Protein AF-A0A3D6E1J1-F1 (afdb_monomer_lite)

Structure (mmCIF, N/CA/C/O backbone):
data_AF-A0A3D6E1J1-F1
#
_entry.id   AF-A0A3D6E1J1-F1
#
loop_
_atom_site.group_PDB
_atom_site.id
_atom_site.type_symbol
_atom_site.label_atom_id
_atom_site.label_alt_id
_atom_site.label_comp_id
_atom_site.label_asym_id
_atom_site.label_entity_id
_atom_site.label_seq_id
_atom_site.pdbx_PDB_ins_code
_atom_site.Cartn_x
_atom_site.Cartn_y
_atom_site.Cartn_z
_atom_site.occupancy
_atom_site.B_iso_or_equiv
_atom_site.auth_seq_id
_atom_site.auth_comp_id
_atom_site.auth_asym_id
_atom_site.auth_atom_id
_atom_site.pdbx_PDB_model_num
ATOM 1 N N . TYR A 1 1 ? -4.502 -5.326 -5.136 1.00 92.94 1 TYR A N 1
ATOM 2 C CA . TYR A 1 1 ? -3.815 -6.603 -4.877 1.00 92.94 1 TYR A CA 1
ATOM 3 C C . TYR A 1 1 ? -2.381 -6.332 -4.448 1.00 92.94 1 TYR A C 1
ATOM 5 O O . TYR A 1 1 ? -1.550 -6.066 -5.308 1.00 92.94 1 TYR A O 1
ATOM 13 N N . PRO A 1 2 ? -2.080 -6.358 -3.142 1.00 92.56 2 PRO A N 1
ATOM 14 C CA . PRO A 1 2 ? -0.700 -6.310 -2.665 1.00 92.56 2 PRO A CA 1
ATOM 15 C C . PRO A 1 2 ? 0.007 -7.637 -2.993 1.00 92.56 2 PRO A C 1
ATOM 17 O O . PRO A 1 2 ? -0.509 -8.705 -2.664 1.00 92.56 2 PRO A O 1
ATOM 20 N N . VAL A 1 3 ? 1.158 -7.589 -3.668 1.00 94.25 3 VAL A N 1
ATOM 21 C CA . VAL A 1 3 ? 1.932 -8.775 -4.075 1.00 94.25 3 VAL A CA 1
ATOM 22 C C . VAL A 1 3 ? 3.400 -8.596 -3.719 1.00 94.25 3 VAL A C 1
ATOM 24 O O . VAL A 1 3 ? 4.037 -7.639 -4.150 1.00 94.25 3 VAL A O 1
ATOM 27 N N . GLU A 1 4 ? 3.927 -9.507 -2.903 1.00 90.25 4 GLU A N 1
ATOM 28 C CA . GLU A 1 4 ? 5.235 -9.352 -2.252 1.00 90.25 4 GLU A CA 1
ATOM 29 C C . GLU A 1 4 ? 6.415 -9.376 -3.227 1.00 90.25 4 GLU A C 1
ATOM 31 O O . GLU A 1 4 ? 7.402 -8.677 -3.021 1.00 90.25 4 GLU A O 1
ATOM 36 N N . THR A 1 5 ? 6.316 -10.153 -4.308 1.00 92.69 5 THR A N 1
ATOM 37 C CA . THR A 1 5 ? 7.415 -10.338 -5.259 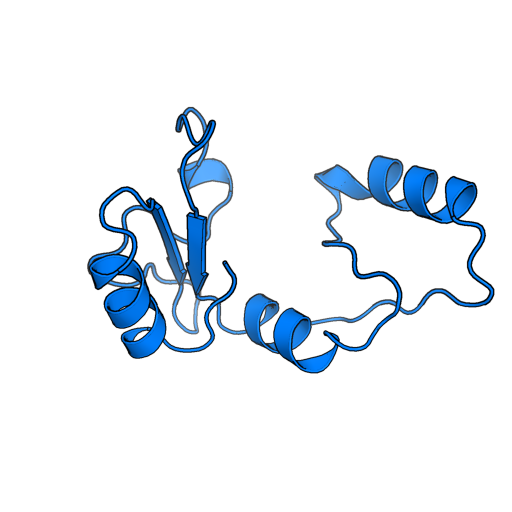1.00 92.69 5 THR A CA 1
ATOM 38 C C . THR A 1 5 ? 7.052 -9.838 -6.650 1.00 92.69 5 THR A C 1
ATOM 40 O O . THR A 1 5 ? 5.930 -10.028 -7.121 1.00 92.69 5 THR A O 1
ATOM 43 N N . ILE A 1 6 ? 8.040 -9.279 -7.354 1.00 95.25 6 ILE A N 1
ATOM 44 C CA . ILE A 1 6 ? 7.910 -8.839 -8.754 1.00 95.25 6 ILE A CA 1
ATOM 45 C C . ILE A 1 6 ? 7.474 -10.010 -9.649 1.00 95.25 6 ILE A C 1
ATOM 47 O O . ILE A 1 6 ? 6.533 -9.898 -10.433 1.00 95.25 6 ILE A O 1
ATOM 51 N N . ALA A 1 7 ? 8.092 -11.183 -9.476 1.00 96.50 7 ALA A N 1
ATOM 52 C CA . ALA A 1 7 ? 7.701 -12.396 -10.194 1.00 96.50 7 ALA A CA 1
ATOM 53 C C . ALA A 1 7 ? 6.247 -12.809 -9.897 1.00 96.50 7 ALA A C 1
ATOM 55 O O . ALA A 1 7 ? 5.516 -13.242 -10.792 1.00 96.50 7 ALA A O 1
ATOM 56 N N . GLY A 1 8 ? 5.805 -12.655 -8.644 1.00 96.75 8 GLY A N 1
ATOM 57 C CA . GLY A 1 8 ? 4.421 -12.875 -8.242 1.00 96.75 8 GLY A CA 1
ATOM 58 C C . GLY A 1 8 ? 3.457 -11.910 -8.926 1.00 96.75 8 GLY A C 1
ATOM 59 O O . GLY A 1 8 ? 2.402 -12.350 -9.385 1.00 96.75 8 GLY A O 1
ATOM 60 N N . ALA A 1 9 ? 3.831 -10.634 -9.041 1.00 96.94 9 ALA A N 1
ATOM 61 C CA . ALA A 1 9 ? 3.026 -9.608 -9.692 1.00 96.94 9 ALA A CA 1
ATOM 62 C C . ALA A 1 9 ? 2.834 -9.914 -11.180 1.00 96.94 9 ALA A C 1
ATOM 64 O O . ALA A 1 9 ? 1.696 -9.982 -11.636 1.00 96.94 9 ALA A O 1
ATOM 65 N N . PHE A 1 10 ? 3.905 -10.239 -11.911 1.00 97.88 10 PHE A N 1
ATOM 66 C CA . PHE A 1 10 ? 3.795 -10.645 -13.318 1.00 97.88 10 PHE A CA 1
ATOM 67 C C . PHE A 1 10 ? 2.992 -11.936 -13.503 1.00 97.88 10 PHE A C 1
ATOM 69 O O . PHE A 1 10 ? 2.225 -12.071 -14.456 1.00 97.88 10 PHE A O 1
ATOM 76 N N . ARG A 1 11 ? 3.115 -12.898 -12.580 1.00 98.12 11 ARG A N 1
ATOM 77 C CA . ARG A 1 11 ? 2.285 -14.109 -12.609 1.00 98.12 11 ARG A CA 1
ATOM 78 C C . ARG A 1 11 ? 0.803 -13.793 -12.403 1.00 98.12 11 ARG A C 1
ATOM 80 O O . ARG A 1 11 ? -0.025 -14.437 -13.042 1.00 98.12 11 ARG A O 1
ATOM 87 N N . LEU A 1 12 ? 0.471 -12.846 -11.525 1.00 97.69 12 LEU A N 1
ATOM 88 C CA . LEU A 1 12 ? -0.906 -12.406 -11.312 1.00 97.69 12 LEU A CA 1
ATOM 89 C C . LEU A 1 12 ? -1.428 -11.599 -12.508 1.00 97.69 12 LEU A C 1
ATOM 91 O O . LEU A 1 12 ? -2.552 -11.844 -12.932 1.00 97.69 12 LEU A O 1
ATOM 95 N N . LEU A 1 13 ? -0.603 -10.733 -13.101 1.00 97.88 13 LEU A N 1
ATOM 96 C CA . LEU A 1 13 ? -0.941 -9.960 -14.299 1.00 97.88 13 LEU A CA 1
ATOM 97 C C . LEU A 1 13 ? -1.335 -10.871 -15.469 1.00 97.88 13 LEU A C 1
ATOM 99 O O . LEU A 1 13 ? -2.340 -10.631 -16.121 1.00 97.88 13 LEU A O 1
ATOM 103 N N . ARG A 1 14 ? -0.642 -12.002 -15.670 1.00 97.56 14 ARG A N 1
ATOM 104 C CA . ARG A 1 14 ? -1.047 -13.003 -16.681 1.00 97.56 14 ARG A CA 1
ATOM 105 C C . ARG A 1 14 ? -2.450 -13.583 -16.464 1.00 97.56 14 ARG A C 1
ATOM 107 O O . ARG A 1 14 ? -3.038 -14.099 -17.406 1.00 97.56 14 ARG A O 1
ATOM 114 N N . ARG A 1 15 ? -2.966 -13.558 -15.232 1.00 97.69 15 ARG A N 1
ATOM 115 C CA . ARG A 1 15 ? -4.322 -14.024 -14.884 1.00 97.69 15 ARG A CA 1
ATOM 116 C C . ARG A 1 15 ? -5.350 -12.892 -14.866 1.00 97.69 15 ARG A C 1
ATOM 118 O O . ARG A 1 15 ? -6.540 -13.179 -14.879 1.00 97.69 15 ARG A O 1
ATOM 125 N N . LEU A 1 16 ? -4.890 -11.646 -14.794 1.00 96.94 16 LEU A N 1
ATOM 126 C CA . LEU A 1 16 ? -5.685 -10.422 -14.752 1.00 96.94 16 LEU A CA 1
ATOM 127 C C . LEU A 1 16 ? -5.101 -9.442 -15.783 1.00 96.94 16 LEU A C 1
ATOM 129 O O . LEU A 1 16 ? -4.459 -8.472 -15.382 1.00 96.94 16 LEU A O 1
ATOM 133 N N . PRO A 1 17 ? -5.252 -9.711 -17.093 1.00 93.50 17 PRO A N 1
ATOM 134 C CA . PRO A 1 17 ? -4.572 -8.940 -18.136 1.00 93.50 17 PRO A CA 1
ATOM 135 C C . PRO A 1 17 ? -4.980 -7.461 -18.150 1.00 93.50 17 PRO A C 1
ATOM 137 O O . PRO A 1 17 ? -4.174 -6.616 -18.521 1.00 93.50 17 PRO A O 1
ATOM 140 N N . ASP A 1 18 ? -6.183 -7.142 -17.666 1.00 95.00 18 ASP A N 1
ATOM 141 C CA . ASP A 1 18 ? -6.677 -5.767 -17.558 1.00 95.00 18 ASP A CA 1
ATOM 142 C C . ASP A 1 18 ? -6.168 -5.039 -16.306 1.00 95.00 18 ASP A C 1
ATOM 144 O O . ASP A 1 18 ? -6.523 -3.886 -16.074 1.00 95.00 18 ASP A O 1
ATOM 148 N N . ALA A 1 19 ? -5.359 -5.674 -15.455 1.00 97.50 19 ALA A N 1
ATOM 149 C CA . ALA A 1 19 ? -4.846 -5.024 -14.258 1.00 97.50 19 ALA A CA 1
ATOM 150 C C . ALA A 1 19 ? -3.878 -3.880 -14.597 1.00 97.50 19 ALA A C 1
ATOM 152 O O . ALA A 1 19 ? -3.122 -3.943 -15.563 1.00 97.50 19 ALA A O 1
ATOM 153 N N . ALA A 1 20 ? -3.889 -2.830 -13.782 1.00 97.50 20 ALA A N 1
ATOM 154 C CA . ALA A 1 20 ? -2.796 -1.874 -13.685 1.00 97.50 20 ALA A CA 1
ATOM 155 C C . ALA A 1 20 ? -1.746 -2.387 -12.693 1.00 97.50 20 ALA A C 1
ATOM 157 O O . ALA A 1 20 ? -2.068 -3.105 -11.742 1.00 97.50 20 ALA A O 1
ATOM 158 N N . THR A 1 21 ? -0.496 -1.982 -12.876 1.00 97.50 21 THR A N 1
ATOM 159 C CA . THR A 1 21 ? 0.638 -2.354 -12.027 1.00 97.50 21 THR A CA 1
ATOM 160 C C . THR A 1 21 ? 1.330 -1.116 -11.460 1.00 97.50 21 THR A C 1
ATOM 162 O O . THR A 1 21 ? 1.586 -0.147 -12.168 1.00 97.50 21 THR A O 1
ATOM 165 N N . THR A 1 22 ? 1.631 -1.125 -10.162 1.00 97.06 22 THR A N 1
ATOM 166 C CA . THR A 1 22 ? 2.331 -0.025 -9.483 1.00 97.06 22 THR A CA 1
ATOM 167 C C . THR A 1 22 ? 3.327 -0.552 -8.464 1.00 97.06 22 THR A C 1
ATOM 169 O O . THR A 1 22 ? 3.083 -1.554 -7.785 1.00 97.06 22 THR A O 1
ATOM 172 N N . GLY A 1 23 ? 4.485 0.089 -8.351 1.00 95.25 23 GLY A N 1
ATOM 173 C CA . GLY A 1 23 ? 5.465 -0.363 -7.385 1.00 95.25 23 GLY A CA 1
ATOM 174 C C . GLY A 1 23 ? 6.848 0.227 -7.538 1.00 95.25 23 GLY A C 1
ATOM 175 O O . GLY A 1 23 ? 7.142 0.970 -8.472 1.00 95.25 23 GLY A O 1
ATOM 176 N N . ALA A 1 24 ? 7.693 -0.118 -6.577 1.00 93.94 24 ALA A N 1
ATOM 177 C CA . ALA A 1 24 ? 9.086 0.289 -6.541 1.00 93.94 24 ALA A CA 1
ATOM 178 C C . ALA A 1 24 ? 9.952 -0.797 -5.897 1.00 93.94 24 ALA A C 1
ATOM 180 O O . ALA A 1 24 ? 9.496 -1.521 -5.003 1.00 93.94 24 ALA A O 1
ATOM 181 N N . ILE A 1 25 ? 11.205 -0.883 -6.341 1.00 90.44 25 ILE A N 1
ATOM 182 C CA . ILE A 1 25 ? 12.248 -1.671 -5.681 1.00 90.44 25 ILE A CA 1
ATOM 183 C C . ILE A 1 25 ? 12.782 -0.935 -4.440 1.00 90.44 25 ILE A C 1
ATOM 185 O O . ILE A 1 25 ? 12.415 0.211 -4.165 1.00 90.44 25 ILE A O 1
ATOM 189 N N . GLY A 1 26 ? 13.634 -1.603 -3.653 1.00 83.62 26 GLY A N 1
ATOM 190 C CA . GLY A 1 26 ? 14.349 -0.946 -2.554 1.00 83.62 26 GLY A CA 1
ATOM 191 C C . GLY A 1 26 ? 15.119 0.275 -3.068 1.00 83.62 26 GLY A C 1
ATOM 192 O O . GLY A 1 26 ? 15.754 0.192 -4.112 1.00 83.62 26 GLY A O 1
ATOM 193 N N . GLY A 1 27 ? 15.016 1.405 -2.366 1.00 84.00 27 GLY A N 1
ATOM 194 C CA . GLY A 1 27 ? 15.554 2.697 -2.818 1.00 84.00 27 GLY A CA 1
ATOM 195 C C . GLY A 1 27 ? 14.542 3.598 -3.537 1.00 84.00 27 GLY A C 1
ATOM 196 O O . GLY A 1 27 ? 14.774 4.797 -3.633 1.00 84.00 27 GLY A O 1
ATOM 197 N N . GLY A 1 28 ? 13.384 3.069 -3.951 1.00 88.00 28 GLY A N 1
ATOM 198 C CA . GLY A 1 28 ? 12.275 3.865 -4.493 1.00 88.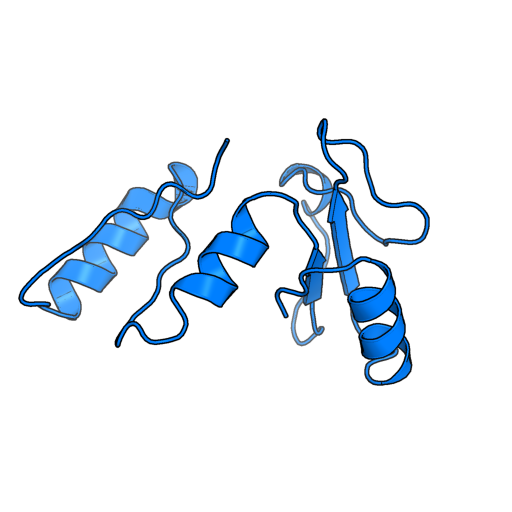00 28 GLY A CA 1
ATOM 199 C C . GLY A 1 28 ? 12.175 3.898 -6.019 1.00 88.00 28 GLY A C 1
ATOM 200 O O . GLY A 1 28 ? 11.193 4.434 -6.535 1.00 88.00 28 GLY A O 1
ATOM 201 N N . ASP A 1 29 ? 13.120 3.282 -6.731 1.00 92.62 29 ASP A N 1
ATOM 202 C CA . ASP A 1 29 ? 13.087 3.214 -8.193 1.00 92.62 29 ASP A CA 1
ATOM 203 C C . ASP A 1 29 ? 11.879 2.404 -8.698 1.00 92.62 29 ASP A C 1
ATOM 205 O O . ASP A 1 29 ? 11.539 1.368 -8.109 1.00 92.62 29 ASP A O 1
ATOM 209 N N . PRO A 1 30 ? 11.221 2.827 -9.794 1.00 95.12 30 PRO A N 1
ATOM 210 C CA . PRO A 1 30 ? 10.133 2.070 -10.405 1.00 95.12 30 PRO A CA 1
ATOM 211 C C . PRO A 1 30 ? 10.566 0.664 -10.833 1.00 95.12 30 PRO A C 1
ATOM 213 O O . PRO A 1 30 ? 11.694 0.443 -11.270 1.00 95.12 30 PRO A O 1
ATOM 216 N N . ILE A 1 31 ? 9.642 -0.294 -10.761 1.00 96.06 31 ILE A N 1
ATOM 217 C CA . ILE A 1 31 ? 9.885 -1.660 -11.242 1.00 96.06 31 ILE A CA 1
ATOM 218 C C . ILE A 1 31 ? 9.784 -1.676 -12.779 1.00 96.06 31 ILE A C 1
ATOM 220 O O . ILE A 1 31 ? 8.734 -1.311 -13.312 1.00 96.06 31 ILE A O 1
ATOM 224 N N . PRO A 1 32 ? 10.817 -2.125 -13.519 1.00 95.62 32 PRO A N 1
ATOM 225 C CA . PRO A 1 32 ? 10.741 -2.230 -14.973 1.00 95.62 32 PRO A CA 1
ATOM 226 C C . PRO A 1 32 ? 9.572 -3.106 -15.437 1.00 95.62 32 PRO A C 1
ATOM 228 O O . PRO A 1 32 ? 9.382 -4.219 -14.945 1.00 95.62 32 PRO A O 1
ATOM 231 N N . GLY A 1 33 ? 8.803 -2.603 -16.405 1.00 96.06 33 GLY A N 1
ATOM 232 C CA . GLY A 1 33 ? 7.625 -3.282 -16.950 1.00 96.06 33 GLY A CA 1
ATOM 233 C C . GLY A 1 33 ? 6.336 -3.090 -16.147 1.00 96.06 33 GLY A C 1
ATOM 234 O O . GLY A 1 33 ? 5.323 -3.669 -16.529 1.00 96.06 33 GLY A O 1
ATOM 235 N N . PHE A 1 34 ? 6.351 -2.311 -15.059 1.00 97.31 34 PHE A N 1
ATOM 236 C CA . PHE A 1 34 ? 5.122 -1.833 -14.422 1.00 97.31 34 PHE A CA 1
ATOM 237 C C . PHE A 1 34 ? 4.609 -0.555 -15.097 1.00 97.31 34 PHE A C 1
ATOM 239 O O . PHE A 1 34 ? 5.397 0.232 -15.619 1.00 97.31 34 PHE A O 1
ATOM 246 N N . ASP A 1 35 ? 3.294 -0.336 -15.038 1.00 96.88 35 ASP A N 1
ATOM 247 C CA . ASP A 1 35 ? 2.628 0.846 -15.596 1.00 96.88 35 ASP A CA 1
ATOM 248 C C . ASP A 1 35 ? 3.007 2.119 -14.824 1.00 96.88 35 ASP A C 1
ATOM 250 O O . ASP A 1 35 ? 3.191 3.181 -15.414 1.00 96.88 35 ASP A O 1
ATOM 254 N N . PHE A 1 36 ? 3.141 2.009 -13.495 1.00 96.94 36 PHE A N 1
ATOM 255 C CA . PHE A 1 36 ? 3.406 3.137 -12.605 1.00 96.94 36 PHE A CA 1
ATOM 256 C C . PHE A 1 36 ? 4.522 2.844 -11.593 1.00 96.94 36 PHE A C 1
ATOM 258 O O . PHE A 1 36 ? 4.676 1.728 -11.088 1.00 96.94 36 PHE A O 1
ATOM 265 N N . GLY A 1 37 ? 5.251 3.894 -11.207 1.00 94.94 37 GLY A N 1
ATOM 266 C CA . GLY A 1 37 ? 6.083 3.874 -10.001 1.00 94.94 37 GLY A CA 1
ATOM 267 C C . GLY A 1 37 ? 5.243 3.896 -8.715 1.00 94.94 37 GLY A C 1
ATOM 268 O O . GLY A 1 37 ? 4.014 3.873 -8.756 1.00 94.94 37 GLY A O 1
ATOM 269 N N . ASN A 1 38 ? 5.901 3.992 -7.556 1.00 92.50 38 ASN A N 1
ATOM 270 C CA . ASN A 1 38 ? 5.232 4.079 -6.245 1.00 92.50 38 ASN A CA 1
ATOM 271 C C . ASN A 1 38 ? 4.988 5.529 -5.763 1.00 92.50 38 ASN A C 1
ATOM 273 O O . ASN A 1 38 ? 4.650 5.755 -4.602 1.00 92.50 38 ASN A O 1
ATOM 277 N N . SER A 1 39 ? 5.193 6.529 -6.625 1.00 91.62 39 SER A N 1
ATOM 278 C CA . SER A 1 39 ? 4.883 7.926 -6.300 1.00 91.62 39 SER A CA 1
ATOM 279 C C . SER A 1 39 ? 3.376 8.172 -6.425 1.00 91.62 39 SER A C 1
ATOM 281 O O . SER A 1 39 ? 2.829 7.907 -7.496 1.00 91.62 39 SER A O 1
ATOM 283 N N . PRO A 1 40 ? 2.692 8.738 -5.409 1.00 90.31 40 PRO A N 1
ATOM 284 C CA . PRO A 1 40 ? 1.280 9.107 -5.531 1.00 90.31 40 PRO A CA 1
ATOM 285 C C . PRO A 1 40 ? 1.004 10.051 -6.707 1.00 90.31 40 PRO A C 1
ATOM 287 O O . PRO A 1 40 ? -0.040 9.952 -7.345 1.00 90.31 40 PRO A O 1
ATOM 290 N N . LEU A 1 41 ? 1.963 10.925 -7.036 1.00 92.19 41 LEU A N 1
ATOM 291 C CA . LEU A 1 41 ? 1.860 11.842 -8.171 1.00 92.19 41 LEU A CA 1
ATOM 292 C C . LEU A 1 41 ? 1.791 11.099 -9.512 1.00 92.19 41 LEU A C 1
ATOM 294 O O . LEU A 1 41 ? 1.109 11.550 -10.424 1.00 92.19 41 LEU A O 1
ATOM 298 N N . ALA A 1 42 ? 2.444 9.937 -9.624 1.00 90.81 42 ALA A N 1
ATOM 299 C CA . ALA A 1 42 ? 2.427 9.134 -10.847 1.00 90.81 42 ALA A CA 1
ATOM 300 C C . ALA A 1 42 ? 1.039 8.552 -11.164 1.00 90.81 42 ALA A C 1
ATOM 302 O O . ALA A 1 42 ? 0.792 8.159 -12.299 1.00 90.81 42 ALA A O 1
ATOM 303 N N . LEU A 1 43 ? 0.138 8.504 -10.178 1.00 91.25 43 LEU A N 1
ATOM 304 C CA . LEU A 1 43 ? -1.245 8.056 -10.347 1.00 91.25 43 LEU A CA 1
ATOM 305 C C . LEU A 1 43 ? -2.219 9.223 -10.564 1.00 91.25 43 LEU A C 1
ATOM 307 O O . LEU A 1 43 ? -3.418 9.000 -10.736 1.00 91.25 43 LEU A O 1
ATOM 311 N N . GLN A 1 44 ? -1.742 10.472 -10.552 1.00 92.31 44 GLN A N 1
ATOM 312 C CA . GLN A 1 44 ? -2.608 11.628 -10.744 1.00 92.31 44 GLN A CA 1
ATOM 313 C C . GLN A 1 44 ? -3.213 11.613 -12.155 1.00 92.31 44 GLN A C 1
ATOM 315 O O . GLN A 1 44 ? -2.498 11.602 -13.152 1.00 92.31 44 GLN A O 1
ATOM 320 N N . GLY A 1 45 ? -4.545 11.632 -12.234 1.00 88.81 45 GLY A N 1
ATOM 321 C CA . GLY A 1 45 ? -5.276 11.619 -13.506 1.00 88.81 45 GLY A CA 1
ATOM 322 C C . GLY A 1 45 ? -5.389 10.244 -14.173 1.00 88.81 45 GLY A C 1
ATOM 323 O O . GLY A 1 45 ? -6.025 10.146 -15.218 1.00 88.81 45 GLY A O 1
ATOM 324 N N . ALA A 1 46 ? -4.826 9.186 -13.581 1.00 92.62 46 ALA A N 1
ATOM 325 C CA . ALA A 1 46 ? -5.052 7.824 -14.050 1.00 92.62 46 ALA A CA 1
ATOM 326 C C . ALA A 1 46 ? -6.481 7.375 -13.702 1.00 92.62 46 ALA A C 1
ATOM 328 O O . ALA A 1 46 ? -6.887 7.444 -12.540 1.00 92.62 46 ALA A O 1
ATOM 329 N N . ASP A 1 47 ? -7.232 6.877 -14.688 1.00 93.25 47 ASP A N 1
ATOM 330 C CA . ASP A 1 47 ? -8.506 6.210 -14.418 1.00 93.25 47 ASP A CA 1
ATOM 331 C C . ASP A 1 47 ? -8.257 4.749 -14.030 1.00 93.25 47 ASP A C 1
ATOM 333 O O . ASP A 1 47 ? -7.808 3.926 -14.831 1.00 93.25 47 ASP A O 1
ATOM 337 N N . LEU A 1 48 ? -8.529 4.445 -12.764 1.00 92.75 48 LEU A N 1
ATOM 338 C CA . LEU A 1 48 ? -8.422 3.106 -12.187 1.00 92.75 48 LEU A CA 1
ATOM 339 C C . LEU A 1 48 ? -9.797 2.528 -11.831 1.00 92.75 48 LEU A C 1
ATOM 341 O O . LEU A 1 48 ? -9.887 1.496 -11.164 1.00 92.75 48 LEU A O 1
ATOM 345 N N . THR A 1 49 ? -10.878 3.188 -12.246 1.00 94.31 49 THR A N 1
ATOM 346 C CA . THR A 1 49 ? -12.245 2.787 -11.917 1.00 94.31 49 THR A CA 1
ATOM 347 C C . THR A 1 49 ? -12.533 1.392 -12.456 1.00 94.31 49 THR A C 1
ATOM 349 O O . THR A 1 49 ? -12.398 1.126 -13.646 1.00 94.31 49 THR A O 1
ATOM 352 N N . GLY A 1 50 ? -12.898 0.467 -11.565 1.00 93.94 50 GLY A N 1
ATOM 353 C CA . GLY A 1 50 ? -13.171 -0.927 -11.930 1.00 93.94 50 GLY A CA 1
ATOM 354 C C . GLY A 1 50 ? -11.942 -1.732 -12.372 1.00 93.94 50 GLY A C 1
ATOM 355 O O . GLY A 1 50 ? -12.072 -2.925 -12.638 1.00 93.94 50 GLY A O 1
ATOM 356 N N . ARG A 1 51 ? -10.748 -1.123 -12.415 1.00 95.38 51 ARG A N 1
ATOM 357 C CA . ARG A 1 51 ? -9.523 -1.771 -12.879 1.00 95.38 51 ARG A CA 1
ATOM 358 C C . ARG A 1 51 ? -8.775 -2.412 -11.702 1.00 95.38 51 ARG A C 1
ATOM 360 O O . ARG A 1 51 ? -8.439 -1.719 -10.739 1.00 95.38 51 ARG A O 1
ATOM 367 N N . PRO A 1 52 ? -8.465 -3.721 -11.746 1.00 96.69 52 PRO A N 1
ATOM 368 C CA . PRO A 1 52 ? -7.592 -4.351 -10.760 1.00 96.69 52 PRO A CA 1
ATOM 369 C C . PRO A 1 52 ? -6.253 -3.611 -10.653 1.00 96.69 52 PRO A C 1
ATOM 371 O O . PRO A 1 52 ? -5.608 -3.375 -11.665 1.00 96.69 52 PRO A O 1
ATOM 374 N N . LEU A 1 53 ? -5.797 -3.285 -9.443 1.00 96.12 53 LEU A N 1
ATOM 375 C CA . LEU A 1 53 ? -4.466 -2.704 -9.227 1.00 96.12 53 LEU A CA 1
ATOM 376 C C . LEU A 1 53 ? -3.560 -3.722 -8.537 1.00 96.12 53 LEU A C 1
ATOM 378 O O . LEU A 1 53 ? -3.837 -4.127 -7.406 1.00 96.12 53 LEU A O 1
ATOM 382 N N . ILE A 1 54 ? -2.489 -4.153 -9.193 1.00 97.06 54 ILE A N 1
ATOM 383 C CA . ILE A 1 54 ? -1.443 -5.005 -8.622 1.00 97.06 54 ILE A CA 1
ATOM 384 C C . ILE A 1 54 ? -0.337 -4.093 -8.098 1.00 97.06 54 ILE A C 1
ATOM 386 O O . ILE A 1 54 ? 0.237 -3.313 -8.850 1.00 97.06 54 ILE A O 1
ATOM 390 N N . GLN A 1 55 ? -0.042 -4.185 -6.804 1.00 95.38 55 GLN A N 1
ATOM 391 C CA . GLN A 1 55 ? 0.919 -3.316 -6.139 1.00 95.38 55 GLN A CA 1
ATOM 392 C C . GLN A 1 55 ? 2.041 -4.126 -5.493 1.00 95.38 55 GLN A C 1
ATOM 394 O O . GLN A 1 55 ? 1.770 -5.017 -4.686 1.00 95.38 55 GLN A O 1
ATOM 399 N N . THR A 1 56 ? 3.291 -3.776 -5.798 1.00 94.69 56 THR A N 1
ATOM 400 C CA . THR A 1 56 ? 4.492 -4.387 -5.207 1.00 94.69 56 THR A CA 1
ATOM 401 C C . THR A 1 56 ? 5.403 -3.303 -4.651 1.00 94.69 56 THR A C 1
ATOM 403 O O . THR A 1 56 ? 5.969 -2.505 -5.391 1.00 94.69 56 THR A O 1
ATOM 406 N N . THR A 1 57 ? 5.551 -3.263 -3.330 1.00 89.62 57 THR A N 1
ATOM 407 C CA . THR A 1 57 ? 6.439 -2.318 -2.642 1.00 89.62 57 THR A CA 1
ATOM 408 C C . THR A 1 57 ? 7.260 -3.059 -1.602 1.00 89.62 57 THR A C 1
ATOM 410 O O . THR A 1 57 ? 6.811 -4.076 -1.074 1.00 89.62 57 THR A O 1
ATOM 413 N N . ALA A 1 58 ? 8.450 -2.542 -1.291 1.00 78.88 58 ALA A N 1
ATOM 414 C CA . ALA A 1 58 ? 9.327 -3.155 -0.300 1.00 78.88 58 ALA A CA 1
ATOM 415 C C . ALA A 1 58 ? 8.631 -3.271 1.071 1.00 78.88 58 ALA A C 1
ATOM 417 O O . ALA A 1 58 ? 8.406 -4.366 1.568 1.00 78.88 58 ALA A O 1
ATOM 418 N N . ALA A 1 59 ? 8.231 -2.150 1.661 1.00 80.75 59 ALA A N 1
ATOM 419 C CA . ALA A 1 59 ? 7.718 -2.087 3.029 1.00 80.75 59 ALA A CA 1
ATOM 420 C C . ALA A 1 59 ? 6.219 -2.434 3.153 1.00 80.75 59 ALA A C 1
ATOM 422 O O . ALA A 1 59 ? 5.817 -3.349 3.878 1.00 80.75 59 ALA A O 1
ATOM 423 N N . GLY A 1 60 ? 5.372 -1.697 2.428 1.00 82.00 60 GLY A N 1
ATOM 424 C CA . GLY A 1 60 ? 3.924 -1.692 2.660 1.00 82.00 60 GLY A CA 1
ATOM 425 C C . GLY A 1 60 ? 3.246 -3.039 2.404 1.00 82.00 60 GLY A C 1
ATOM 426 O O . GLY A 1 60 ? 2.413 -3.475 3.196 1.00 82.00 60 GLY A O 1
ATOM 427 N N . VAL A 1 61 ? 3.630 -3.741 1.334 1.00 82.75 61 VAL A N 1
ATOM 428 C CA . VAL A 1 61 ? 3.034 -5.043 0.990 1.00 82.75 61 VAL A CA 1
ATOM 429 C C . VAL A 1 61 ? 3.371 -6.126 2.016 1.00 82.75 61 VAL A C 1
ATOM 431 O O . VAL A 1 61 ? 2.506 -6.943 2.353 1.00 82.75 61 VAL A O 1
ATOM 434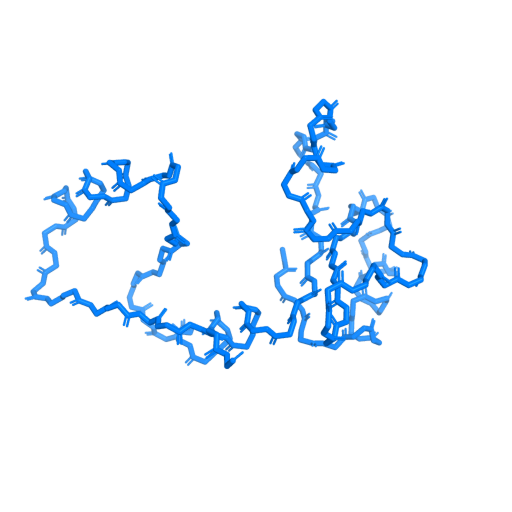 N N . ARG A 1 62 ? 4.599 -6.122 2.549 1.00 80.06 62 ARG A N 1
ATOM 435 C CA . ARG A 1 62 ? 4.995 -7.044 3.623 1.00 80.06 62 ARG A CA 1
ATOM 436 C C . ARG A 1 62 ? 4.188 -6.783 4.890 1.00 80.06 62 ARG A C 1
ATOM 438 O O . ARG A 1 62 ? 3.675 -7.729 5.485 1.00 80.06 62 ARG A O 1
ATOM 445 N N . GLY A 1 63 ? 3.998 -5.511 5.246 1.00 81.88 63 GLY A N 1
ATOM 446 C CA . GLY A 1 63 ? 3.136 -5.107 6.356 1.00 81.88 63 GLY A CA 1
ATOM 447 C C . GLY A 1 63 ? 1.706 -5.625 6.210 1.00 81.88 63 GLY A C 1
ATOM 448 O O . GLY A 1 63 ? 1.206 -6.325 7.090 1.00 81.88 63 GLY A O 1
ATOM 449 N N . LEU A 1 64 ? 1.074 -5.376 5.060 1.00 83.38 64 LEU A N 1
ATOM 450 C CA . LEU A 1 64 ? -0.279 -5.873 4.779 1.00 83.38 64 LEU A CA 1
ATOM 451 C C . LEU A 1 64 ? -0.371 -7.402 4.883 1.00 83.38 64 LEU A C 1
ATOM 453 O O . LEU A 1 64 ? -1.318 -7.936 5.456 1.00 83.38 64 LEU A O 1
ATOM 457 N N . SER A 1 65 ? 0.631 -8.113 4.364 1.00 81.12 65 SER A N 1
ATOM 458 C CA . SER A 1 65 ? 0.651 -9.579 4.370 1.00 81.12 65 SER A CA 1
ATOM 459 C C . SER A 1 65 ? 0.827 -10.158 5.776 1.00 81.12 65 SER A C 1
ATOM 461 O O . SER A 1 65 ? 0.196 -11.164 6.104 1.00 81.12 65 SER A O 1
ATOM 463 N N . ARG A 1 66 ? 1.647 -9.517 6.619 1.00 83.94 66 ARG A N 1
ATOM 464 C CA . ARG A 1 66 ? 1.922 -9.943 7.999 1.00 83.94 66 ARG A CA 1
ATOM 465 C C . ARG A 1 66 ? 0.714 -9.758 8.917 1.00 83.94 66 ARG A C 1
ATOM 467 O O . ARG A 1 66 ? 0.449 -10.620 9.748 1.00 83.94 66 ARG A O 1
ATOM 474 N N . PHE A 1 67 ? -0.037 -8.672 8.738 1.00 85.12 67 PHE A N 1
ATOM 475 C CA . PHE A 1 67 ? -1.181 -8.318 9.588 1.00 85.12 67 PHE A CA 1
ATOM 476 C C . PHE A 1 67 ? -2.542 -8.652 8.967 1.00 85.12 67 PHE A C 1
ATOM 478 O O . PHE A 1 67 ? -3.575 -8.207 9.457 1.00 85.12 67 PHE A O 1
ATOM 485 N N . ARG A 1 68 ? -2.573 -9.507 7.938 1.00 81.50 68 ARG A N 1
ATOM 486 C CA . ARG A 1 68 ? -3.812 -9.969 7.283 1.00 81.50 68 ARG A CA 1
ATOM 487 C C . ARG A 1 68 ? -4.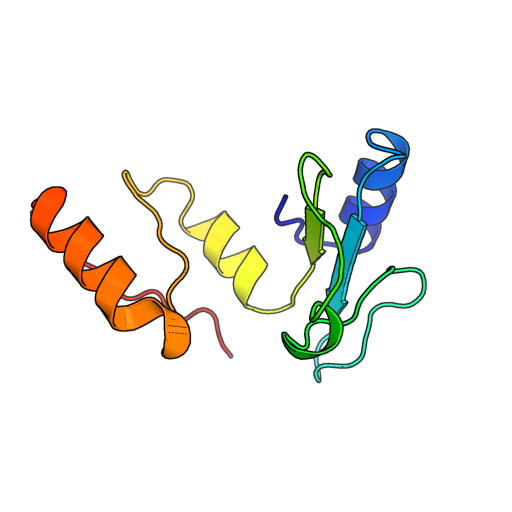825 -10.642 8.221 1.00 81.50 68 ARG A C 1
ATOM 489 O O . ARG A 1 68 ? -5.971 -10.830 7.837 1.00 81.50 68 ARG A O 1
ATOM 496 N N . HIS A 1 69 ? -4.382 -11.071 9.403 1.00 85.31 69 HIS A N 1
ATOM 497 C CA . HIS A 1 69 ? -5.211 -11.727 10.416 1.00 85.31 69 HIS A CA 1
ATOM 498 C C . HIS A 1 69 ? -5.906 -10.736 11.359 1.00 85.31 69 HIS A C 1
ATOM 500 O O . HIS A 1 69 ? -6.739 -11.152 12.161 1.00 85.31 69 HIS A O 1
ATOM 506 N N . ALA A 1 70 ? -5.580 -9.441 11.281 1.00 88.25 70 ALA A N 1
ATOM 507 C CA . ALA A 1 70 ? -6.297 -8.419 12.026 1.00 88.25 70 ALA A CA 1
ATOM 508 C C . ALA A 1 70 ? -7.765 -8.380 11.580 1.00 88.25 70 ALA A C 1
ATOM 510 O O . ALA A 1 70 ? -8.062 -8.45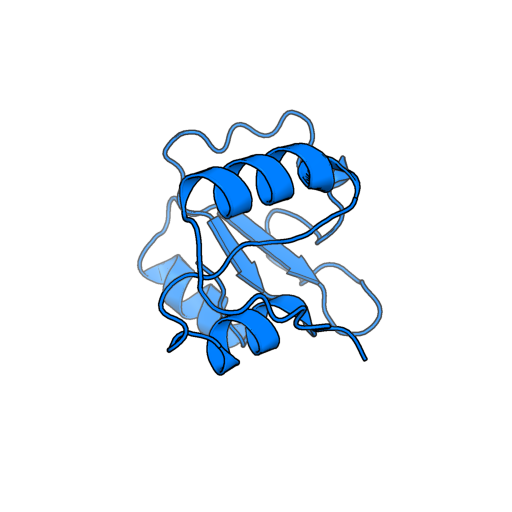1 10.387 1.00 88.25 70 ALA A O 1
ATOM 511 N N . ARG A 1 71 ? -8.685 -8.215 12.539 1.00 89.69 71 ARG A N 1
ATOM 512 C CA . ARG A 1 71 ? -10.127 -8.083 12.261 1.00 89.69 71 ARG A CA 1
ATOM 513 C C . ARG A 1 71 ? -10.420 -6.947 11.280 1.00 89.69 71 ARG A C 1
ATOM 515 O O . ARG A 1 71 ? -11.353 -7.025 10.484 1.00 89.69 71 ARG A O 1
ATOM 522 N N . SER A 1 72 ? -9.646 -5.873 11.363 1.00 92.00 72 SER A N 1
ATOM 523 C CA . SER A 1 72 ? -9.744 -4.727 10.471 1.00 92.00 72 SER A CA 1
ATOM 524 C C . SER A 1 72 ? -8.353 -4.159 10.246 1.00 92.00 72 SER A C 1
ATOM 526 O O . SER A 1 72 ? -7.578 -4.010 11.188 1.00 92.00 72 SER A O 1
ATOM 528 N N . LEU A 1 73 ? -8.042 -3.864 8.988 1.00 91.75 73 LEU A N 1
ATOM 529 C CA . LEU A 1 73 ? -6.754 -3.333 8.571 1.00 91.75 73 LEU A CA 1
ATOM 530 C C . LEU A 1 73 ? -6.998 -2.130 7.668 1.00 91.75 73 LEU A C 1
ATOM 532 O O . LEU A 1 73 ? -7.689 -2.235 6.655 1.00 91.75 73 LEU A O 1
ATOM 536 N N . PHE A 1 74 ? -6.420 -0.994 8.039 1.00 91.75 74 PHE A N 1
ATOM 537 C CA . PHE A 1 74 ? -6.548 0.256 7.303 1.00 91.75 74 PHE A CA 1
ATOM 538 C C . PHE A 1 74 ? -5.189 0.662 6.745 1.00 91.75 74 PHE A C 1
ATOM 540 O O . PHE A 1 74 ? -4.178 0.607 7.446 1.00 91.75 74 PHE A O 1
ATOM 547 N N . ALA A 1 75 ? -5.167 1.122 5.495 1.00 89.31 75 ALA A N 1
ATOM 548 C CA . ALA A 1 75 ? -4.029 1.877 4.994 1.00 89.31 75 ALA A CA 1
ATOM 549 C C . ALA A 1 75 ? -4.030 3.262 5.664 1.00 89.31 75 ALA A C 1
ATOM 551 O O . ALA A 1 75 ? -5.003 4.010 5.553 1.00 89.31 75 ALA A O 1
ATOM 552 N N . GLY A 1 76 ? -2.954 3.586 6.378 1.00 89.06 76 GLY A N 1
ATOM 553 C CA . GLY A 1 76 ? -2.773 4.874 7.045 1.00 89.06 76 GLY A CA 1
ATOM 554 C C . GLY A 1 76 ? -1.831 5.789 6.266 1.00 89.06 76 GLY A C 1
ATOM 555 O O . GLY A 1 76 ? -0.806 5.345 5.755 1.00 89.06 76 GLY A O 1
ATOM 556 N N . SER A 1 77 ? -2.165 7.075 6.182 1.00 91.06 77 SER A N 1
ATOM 557 C CA . SER A 1 77 ? -1.265 8.131 5.700 1.00 91.06 77 SER A CA 1
ATOM 558 C C . SER A 1 77 ? -1.723 9.496 6.219 1.00 91.06 77 SER A C 1
ATOM 560 O O . SER A 1 77 ? -2.862 9.642 6.667 1.00 91.06 77 SER A O 1
ATOM 562 N N . LEU A 1 78 ? -0.865 10.517 6.129 1.00 93.56 78 LEU A N 1
ATOM 563 C CA . LEU A 1 78 ? -1.214 11.874 6.566 1.00 93.56 78 LEU A CA 1
ATOM 564 C C . LEU A 1 78 ? -2.388 12.463 5.769 1.00 93.56 78 LEU A C 1
ATOM 566 O O . LEU A 1 78 ? -3.264 13.097 6.352 1.00 93.56 78 LEU A O 1
ATOM 570 N N . VAL A 1 79 ? -2.455 12.201 4.459 1.00 94.19 79 VAL A N 1
ATOM 571 C CA . VAL A 1 79 ? -3.521 12.734 3.591 1.00 94.19 79 VAL A CA 1
ATOM 572 C C . VAL A 1 79 ? -4.889 12.092 3.857 1.00 94.19 79 VAL A C 1
ATOM 574 O O . VAL A 1 79 ? -5.912 12.680 3.523 1.00 94.19 79 VAL A O 1
ATOM 577 N N . LEU A 1 80 ? -4.925 10.919 4.503 1.00 94.56 80 LEU A N 1
ATOM 578 C CA . LEU A 1 80 ? -6.157 10.191 4.841 1.00 94.56 80 LEU A CA 1
ATOM 579 C C . LEU A 1 80 ? -6.456 10.173 6.350 1.00 94.56 80 LEU A C 1
ATOM 581 O O . LEU A 1 80 ? -7.482 9.632 6.756 1.00 94.56 80 LEU A O 1
ATOM 585 N N . GLY A 1 81 ? -5.598 10.760 7.192 1.00 95.50 81 GLY A N 1
ATOM 586 C CA . GLY A 1 81 ? -5.616 10.536 8.644 1.00 95.50 81 GLY A CA 1
ATOM 587 C C . GLY A 1 81 ? -6.960 10.834 9.315 1.00 95.50 81 GLY A C 1
ATOM 588 O O . GLY A 1 81 ? -7.430 10.050 10.136 1.00 95.50 81 GLY A O 1
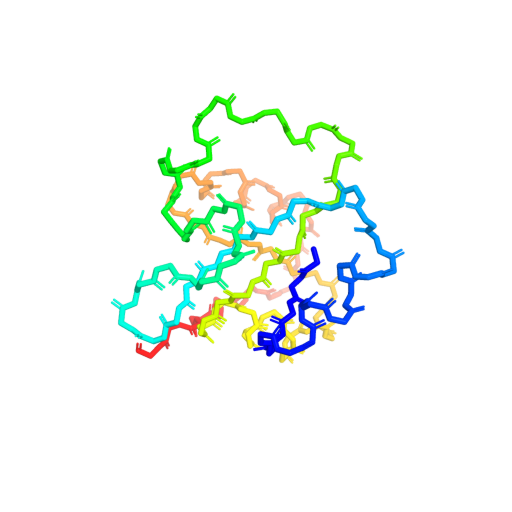ATOM 589 N N . ARG A 1 82 ? -7.637 11.918 8.913 1.00 97.44 82 ARG A N 1
ATOM 590 C CA . ARG A 1 82 ? -8.978 12.257 9.424 1.00 97.44 82 ARG A CA 1
ATOM 591 C C . ARG A 1 82 ? -10.025 11.206 9.050 1.00 97.44 82 ARG A C 1
ATOM 593 O O . ARG A 1 82 ? -10.866 10.870 9.879 1.00 97.44 82 ARG A O 1
ATOM 600 N N . ALA A 1 83 ? -9.987 10.703 7.817 1.00 97.25 83 ALA A N 1
ATOM 601 C CA . ALA A 1 83 ? -10.926 9.688 7.351 1.00 97.25 83 ALA A CA 1
ATOM 602 C C . ALA A 1 83 ? -10.694 8.356 8.077 1.00 97.25 83 ALA A C 1
ATOM 604 O O . ALA A 1 83 ? -11.651 7.746 8.546 1.00 97.25 83 ALA A O 1
ATOM 605 N N . THR A 1 84 ? -9.430 7.956 8.258 1.00 96.62 84 THR A N 1
ATOM 606 C CA . THR A 1 84 ? -9.070 6.774 9.052 1.00 96.62 84 THR A CA 1
ATOM 607 C C . THR A 1 84 ? -9.536 6.914 10.503 1.00 96.62 84 THR A C 1
ATOM 609 O O . THR A 1 84 ? -10.167 6.002 11.024 1.00 96.62 84 THR A O 1
ATOM 612 N N . ALA A 1 85 ? -9.304 8.065 11.146 1.00 96.06 85 ALA A N 1
ATOM 613 C CA . ALA A 1 85 ? -9.753 8.312 12.518 1.00 96.06 85 ALA A CA 1
ATOM 614 C C . ALA A 1 85 ? -11.282 8.239 12.654 1.00 96.06 85 ALA A C 1
ATOM 616 O O . ALA A 1 85 ? -11.787 7.626 13.591 1.00 96.06 85 ALA A O 1
ATOM 617 N N . LYS A 1 86 ? -12.024 8.811 11.697 1.00 97.38 86 LYS A N 1
ATOM 618 C CA . LYS A 1 86 ? -13.488 8.716 11.666 1.00 97.38 86 LYS A CA 1
ATOM 619 C C . LYS A 1 86 ? -13.956 7.260 11.559 1.00 97.38 86 LYS A C 1
ATOM 621 O O . LYS A 1 86 ? -14.804 6.850 12.343 1.00 97.38 86 LYS A O 1
ATOM 626 N N . ALA A 1 87 ? -13.369 6.477 10.653 1.00 96.69 87 ALA A N 1
ATOM 627 C CA . ALA A 1 87 ? -13.711 5.063 10.495 1.00 96.69 87 ALA A CA 1
ATOM 628 C C . ALA A 1 87 ? -13.421 4.243 11.767 1.00 96.69 87 ALA A C 1
ATOM 630 O O . ALA A 1 87 ? -14.203 3.371 12.131 1.00 96.69 87 ALA A O 1
ATOM 631 N N . LEU A 1 88 ? -12.325 4.542 12.475 1.00 96.38 88 LEU A N 1
ATOM 632 C CA . LEU A 1 88 ? -12.001 3.898 13.752 1.00 96.38 88 LEU A CA 1
ATOM 633 C C . LEU A 1 88 ? -13.014 4.249 14.853 1.00 96.38 88 LEU A C 1
ATOM 635 O O . LEU A 1 88 ? -13.424 3.363 15.595 1.00 96.38 88 LEU A O 1
ATOM 639 N N . LEU A 1 89 ? -13.442 5.513 14.943 1.00 97.25 89 LEU A N 1
ATOM 640 C CA . LEU A 1 89 ? -14.461 5.945 15.907 1.00 97.25 89 LEU A CA 1
ATOM 641 C C . LEU A 1 89 ? -15.817 5.277 15.656 1.00 97.25 89 LEU A C 1
ATOM 643 O O . LEU A 1 89 ? -16.495 4.916 16.610 1.00 97.25 89 LEU A O 1
ATOM 647 N N . GLU A 1 90 ? -16.198 5.092 14.391 1.00 97.38 90 GLU A N 1
ATOM 648 C CA . GLU A 1 90 ? -17.425 4.378 14.013 1.00 97.38 90 GLU A CA 1
ATOM 649 C C . GLU A 1 90 ? -17.330 2.872 14.298 1.00 97.38 90 GLU A C 1
ATOM 651 O O . GLU A 1 90 ? -18.311 2.260 14.712 1.00 97.38 90 GLU A O 1
ATOM 656 N N . LEU A 1 91 ? -16.149 2.274 14.110 1.00 97.06 91 LEU A N 1
ATOM 657 C CA . LEU A 1 91 ? -15.907 0.853 14.369 1.00 97.06 91 LEU A CA 1
ATOM 658 C C . LEU A 1 91 ? -15.856 0.512 15.869 1.00 97.06 91 LEU A C 1
ATOM 660 O O . LEU A 1 91 ? -16.113 -0.636 16.228 1.00 97.06 91 LEU A O 1
ATOM 664 N N . GLN A 1 92 ? -15.503 1.481 16.722 1.00 97.31 92 GLN A N 1
ATOM 665 C CA . GLN A 1 92 ? -15.329 1.327 18.174 1.00 97.31 92 GLN A CA 1
ATOM 666 C C . GLN A 1 92 ? -14.504 0.081 18.576 1.00 97.31 92 GLN A C 1
ATOM 668 O O . GLN A 1 92 ? -14.984 -0.755 19.345 1.00 97.31 92 GLN A O 1
ATOM 673 N N . PRO A 1 93 ? -13.274 -0.098 18.054 1.00 96.06 93 PRO A N 1
ATOM 674 C CA . PRO A 1 93 ? -12.440 -1.228 18.443 1.00 96.06 93 PRO A CA 1
ATOM 675 C C . PRO A 1 93 ? -11.951 -1.077 19.890 1.00 96.06 93 PRO A C 1
ATOM 677 O O . PRO A 1 93 ? -11.729 0.034 20.369 1.00 96.06 93 PRO A O 1
ATOM 680 N N . GLU A 1 94 ? -11.722 -2.204 20.562 1.00 96.06 94 GLU A N 1
ATOM 681 C CA . GLU A 1 94 ? -11.143 -2.226 21.914 1.00 96.06 94 GLU A CA 1
ATOM 682 C C . GLU A 1 94 ? -9.691 -1.724 21.929 1.00 96.06 94 GLU A C 1
ATOM 684 O O . GLU A 1 94 ? -9.258 -1.093 22.890 1.00 96.06 94 GLU A O 1
ATOM 689 N N . GLU A 1 95 ? -8.948 -1.968 20.845 1.00 94.81 95 GLU A N 1
ATOM 690 C CA . GLU A 1 95 ? -7.550 -1.573 20.694 1.00 94.81 95 GLU A CA 1
ATOM 691 C C . GLU A 1 95 ? -7.267 -1.088 19.266 1.00 94.81 95 GLU A C 1
ATOM 693 O O . GLU A 1 95 ? -7.797 -1.616 18.283 1.00 94.81 95 GLU A O 1
ATOM 698 N N . VAL A 1 96 ? -6.390 -0.089 19.149 1.00 94.94 96 VAL A N 1
ATOM 699 C CA . VAL A 1 96 ? -5.849 0.391 17.874 1.00 94.94 96 VAL A CA 1
ATOM 700 C C . VAL A 1 96 ? -4.329 0.281 17.912 1.00 94.94 96 VAL A C 1
ATOM 702 O O . VAL A 1 96 ? -3.678 0.903 18.747 1.00 94.94 96 VAL A O 1
ATOM 705 N N . CYS A 1 97 ? -3.758 -0.465 16.964 1.00 93.19 97 CYS A N 1
ATOM 706 C CA . CYS A 1 97 ? -2.314 -0.612 16.799 1.00 93.19 97 CYS A CA 1
ATOM 707 C C . CYS A 1 97 ? -1.846 0.081 15.511 1.00 93.19 97 CYS A C 1
ATOM 709 O O . CYS A 1 97 ? -2.363 -0.189 14.424 1.00 93.19 97 CYS A O 1
ATOM 711 N N . PHE A 1 98 ? -0.838 0.949 15.621 1.00 91.69 98 PHE A N 1
ATOM 712 C CA . PHE A 1 98 ? -0.146 1.502 14.459 1.00 91.69 98 PHE A CA 1
ATOM 713 C C . PHE A 1 98 ? 0.963 0.553 14.010 1.00 91.69 98 PHE A C 1
ATOM 715 O O . PHE A 1 98 ? 1.973 0.388 14.690 1.00 91.69 98 PHE A O 1
ATOM 722 N N . VAL A 1 99 ? 0.792 -0.035 12.828 1.00 89.69 99 VAL A N 1
ATOM 723 C CA . VAL A 1 99 ? 1.831 -0.844 12.189 1.00 89.69 99 VAL A CA 1
ATOM 724 C C . VAL A 1 99 ? 2.692 0.056 11.313 1.00 89.69 99 VAL A C 1
ATOM 726 O O . VAL A 1 99 ? 2.273 0.482 10.236 1.00 89.69 99 VAL A O 1
ATOM 729 N N . ILE A 1 100 ? 3.916 0.317 11.758 1.00 88.00 100 ILE A N 1
ATOM 730 C CA . ILE A 1 100 ? 4.919 0.999 10.942 1.00 88.00 100 ILE A CA 1
ATOM 731 C C . ILE A 1 100 ? 5.553 -0.041 10.020 1.00 88.00 100 ILE A C 1
ATOM 733 O O . ILE A 1 100 ? 6.191 -0.983 10.477 1.00 88.00 100 ILE A O 1
ATOM 737 N N . THR A 1 101 ? 5.315 0.087 8.715 1.00 82.50 101 THR A N 1
ATOM 738 C CA . THR A 1 101 ? 5.770 -0.899 7.721 1.00 82.50 101 THR A CA 1
ATOM 739 C C . THR A 1 101 ? 7.144 -0.590 7.137 1.00 82.50 101 THR A C 1
ATOM 741 O O . THR A 1 101 ? 7.662 -1.406 6.381 1.00 82.50 101 THR A O 1
ATOM 744 N N . GLY A 1 102 ? 7.681 0.601 7.408 1.00 72.56 102 GLY A N 1
ATOM 745 C CA . GLY A 1 102 ? 8.998 1.020 6.937 1.00 72.56 102 GLY A CA 1
ATOM 746 C C . GLY A 1 102 ? 10.133 0.277 7.638 1.00 72.56 102 GLY A C 1
ATOM 747 O O . GLY A 1 102 ? 9.993 -0.125 8.790 1.00 72.56 102 GLY A O 1
ATOM 748 N N . GLU A 1 103 ? 11.240 0.147 6.916 1.00 56.69 103 GLU A N 1
ATOM 749 C CA . GLU A 1 103 ? 12.600 0.130 7.461 1.00 56.69 103 GLU A CA 1
ATOM 750 C C . GLU A 1 103 ? 13.325 1.343 6.879 1.00 56.69 103 GLU A C 1
ATOM 752 O O . GLU A 1 103 ? 13.109 1.606 5.668 1.00 56.69 103 GLU A O 1
#

pLDDT: mean 92.03, std 6.38, range [56.69, 98.12]

Foldseek 3Di:
DQDADPVRLVVVCVVQVQAAEEEDDPVQHTDPPHPYYNDPVRCVPPDCVVHHYYYYYNFPSVQCVVCVVDPDDDDDDPVCPVVVVVVCVVVVDPDDDDDDRDD

Sequence (103 aa):
YPVETIAGAFRLLRRLPDAATTGAIGGGDPIPGFDFGNSPLALQGADLTGRPLIQTTAAGVRGLSRFRHARSLFAGSLVLGRATAKALLELQPEEVCFVITGE

Radius of gyration: 14.95 Å; chains: 1; bounding box: 33×27×40 Å

Secondary structure (DSSP, 8-state):
-B-SSHHHHHHHHTT-TT-EEEEB-TTSPBPTT-SB-S-GGGGTT---TT--EEEE-SHHHHHHHHTTTSS------GGGHHHHHHHHHHH--S---------